Protein AF-A0A2V6JTS8-F1 (afdb_monomer)

Foldseek 3Di:
DPVVVVVVVVVVVLLVVLVVQLVVLVLLQVCLVVVPPPPPVPDPVVNVVCVDPVCQDVNHGVSVVSNVVSVD

Solvent-accessible surface area (backbone atoms only — not comparable to full-atom values): 4112 Å² total; per-residue (Å²): 131,65,70,63,58,57,54,51,52,53,52,53,53,50,50,52,52,26,53,52,46,26,51,52,17,46,53,50,34,52,36,70,71,70,69,52,86,68,84,50,87,86,45,72,64,54,50,58,54,61,71,32,75,86,34,33,60,95,82,41,48,53,32,51,57,44,26,52,64,39,72,108

Radius of gyration: 16.14 Å; Cα contacts (8 Å, |Δi|>4): 45; chains: 1; bounding box: 39×18×47 Å

Secondary structure (DSSP, 8-state):
--HHHHHHHHHHHHHHHHHHHHHHHHHHHHHHHH------TT-HHHHHHHTSGGGEETTEEHHHHHHHHHH-

Sequence (72 aa):
MTVSRFRTILYIVAAIVALAGLADATYLSVQAFTGETLSCGGSPDCFRVLGSSYAKVAGIPVALLGALAYFT

Mean predicted aligned error: 9.4 Å

pLDDT: mean 73.14, std 9.13, range [51.09, 90.56]

Structure (mmCIF, N/CA/C/O backbone):
data_AF-A0A2V6JTS8-F1
#
_entry.id   AF-A0A2V6JTS8-F1
#
loop_
_atom_site.group_PDB
_atom_site.id
_atom_site.type_symbol
_atom_site.label_atom_id
_atom_site.label_alt_id
_atom_site.label_comp_id
_atom_site.label_asym_id
_atom_site.label_entity_id
_atom_site.label_seq_id
_atom_site.pdbx_PDB_ins_code
_atom_site.Cartn_x
_atom_site.Cartn_y
_atom_site.Cartn_z
_atom_site.occupancy
_atom_site.B_iso_or_equiv
_atom_site.auth_seq_id
_atom_site.auth_comp_id
_atom_site.auth_asym_id
_atom_site.auth_atom_id
_atom_site.pdbx_PDB_model_num
ATOM 1 N N . MET A 1 1 ? 21.638 -4.928 -30.468 1.00 51.09 1 MET A N 1
ATOM 2 C CA . MET A 1 1 ? 21.388 -5.878 -29.353 1.00 51.09 1 MET A CA 1
ATOM 3 C C . MET A 1 1 ? 21.134 -5.199 -27.991 1.00 51.09 1 MET A C 1
ATOM 5 O O . MET A 1 1 ? 21.205 -5.857 -26.963 1.00 51.09 1 MET A O 1
ATOM 9 N N . THR A 1 2 ? 20.798 -3.906 -27.929 1.00 57.81 2 THR A N 1
ATOM 10 C CA . THR A 1 2 ? 20.603 -3.163 -26.661 1.00 57.81 2 THR A CA 1
ATOM 11 C C . THR A 1 2 ? 19.177 -3.245 -26.104 1.00 57.81 2 THR A C 1
ATOM 13 O O . THR A 1 2 ? 18.986 -3.216 -24.892 1.00 57.81 2 THR A O 1
ATOM 16 N N . VAL A 1 3 ? 18.181 -3.445 -26.973 1.00 61.06 3 VAL A N 1
ATOM 17 C CA . VAL A 1 3 ? 16.752 -3.485 -26.607 1.00 61.06 3 VAL A CA 1
ATOM 18 C C . VAL A 1 3 ? 16.423 -4.639 -25.645 1.00 61.06 3 VAL A C 1
ATOM 20 O O . VAL A 1 3 ? 15.601 -4.483 -24.746 1.00 61.06 3 VAL A O 1
ATOM 23 N N . SER A 1 4 ? 17.109 -5.783 -25.774 1.00 70.69 4 SER A N 1
ATOM 24 C CA . SER A 1 4 ? 16.825 -6.978 -24.965 1.00 70.69 4 SER A CA 1
ATOM 25 C C . SER A 1 4 ? 17.201 -6.815 -23.490 1.00 70.69 4 SER A C 1
ATOM 27 O O . SER A 1 4 ? 16.417 -7.203 -22.631 1.00 70.69 4 SER A O 1
ATOM 29 N N . ARG A 1 5 ? 18.374 -6.240 -23.172 1.00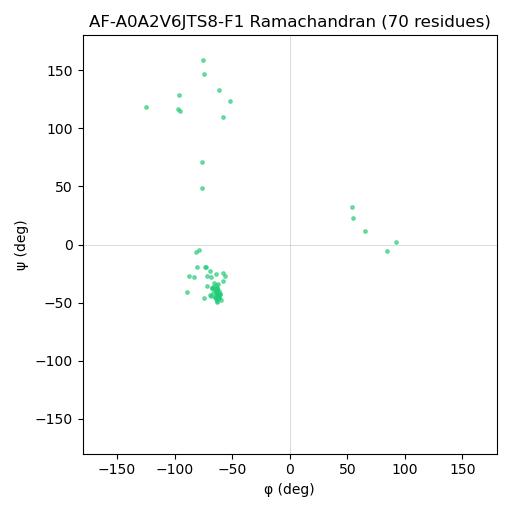 78.19 5 ARG A N 1
ATOM 30 C CA . ARG A 1 5 ? 18.823 -6.120 -21.770 1.00 78.19 5 ARG A CA 1
ATOM 31 C C . ARG A 1 5 ? 18.017 -5.086 -20.995 1.00 78.19 5 ARG A C 1
ATOM 33 O O . ARG A 1 5 ? 17.725 -5.307 -19.826 1.00 78.19 5 ARG A O 1
ATOM 40 N N . PHE A 1 6 ? 17.624 -3.996 -21.654 1.00 79.75 6 PHE A N 1
ATOM 41 C CA . PHE A 1 6 ? 16.779 -2.972 -21.043 1.00 79.75 6 PHE A CA 1
ATOM 42 C C . PHE A 1 6 ? 15.410 -3.540 -20.646 1.00 79.75 6 PHE A C 1
ATOM 44 O O . PHE A 1 6 ? 14.939 -3.313 -19.536 1.00 79.75 6 PHE A O 1
ATOM 51 N N . ARG A 1 7 ? 14.816 -4.375 -21.509 1.00 83.44 7 ARG A N 1
ATOM 52 C CA . ARG A 1 7 ? 13.542 -5.044 -21.219 1.00 83.44 7 ARG A CA 1
ATOM 53 C C . ARG A 1 7 ? 13.646 -6.001 -20.029 1.00 83.44 7 ARG A C 1
ATOM 55 O O . ARG A 1 7 ? 12.776 -5.991 -19.168 1.00 83.44 7 ARG A O 1
ATOM 62 N N . THR A 1 8 ? 14.719 -6.790 -19.950 1.00 84.81 8 THR A N 1
ATOM 63 C CA . THR A 1 8 ? 14.956 -7.706 -18.822 1.00 84.81 8 THR A CA 1
ATOM 64 C C . THR A 1 8 ? 15.104 -6.961 -17.498 1.00 84.81 8 THR A C 1
ATOM 66 O O . THR A 1 8 ? 14.522 -7.384 -16.506 1.00 84.81 8 THR A O 1
ATOM 69 N N . ILE A 1 9 ? 15.829 -5.838 -17.476 1.00 87.38 9 ILE A N 1
ATOM 70 C CA . ILE A 1 9 ? 15.990 -5.025 -16.261 1.00 87.38 9 ILE A CA 1
ATOM 71 C C . ILE A 1 9 ? 14.635 -4.489 -15.791 1.00 87.38 9 ILE A C 1
ATOM 73 O O . ILE A 1 9 ? 14.319 -4.611 -14.613 1.00 87.38 9 ILE A O 1
ATOM 77 N N . LEU A 1 10 ? 13.806 -3.968 -16.703 1.00 89.06 10 LEU A N 1
ATOM 78 C CA . LEU A 1 10 ? 12.465 -3.492 -16.353 1.00 89.06 10 LEU A CA 1
ATOM 79 C C . LEU A 1 10 ? 11.584 -4.604 -15.770 1.00 89.06 10 LEU A C 1
ATOM 81 O O . LEU A 1 10 ? 10.916 -4.375 -14.766 1.00 89.06 10 LEU A O 1
ATOM 85 N N . TYR A 1 11 ? 11.617 -5.810 -16.344 1.00 87.50 11 TYR A N 1
ATOM 86 C CA . TYR A 1 11 ? 10.862 -6.945 -15.804 1.00 87.50 11 TYR A CA 1
ATOM 87 C C . TYR A 1 11 ? 11.366 -7.396 -14.431 1.00 87.50 11 TYR A C 1
ATOM 89 O O . TYR A 1 11 ? 10.553 -7.712 -13.569 1.00 87.50 11 TYR A O 1
ATOM 97 N N . ILE A 1 12 ? 12.681 -7.391 -14.197 1.00 88.75 12 ILE A N 1
ATOM 98 C CA . ILE A 1 12 ? 13.250 -7.727 -12.883 1.00 88.75 12 ILE A CA 1
ATOM 99 C C . ILE A 1 12 ? 12.829 -6.691 -11.839 1.00 88.75 12 ILE A C 1
ATOM 101 O O . ILE A 1 12 ? 12.394 -7.062 -10.753 1.00 88.75 12 ILE A O 1
ATOM 105 N N . VAL A 1 13 ? 12.913 -5.400 -12.167 1.00 90.56 13 VAL A N 1
ATOM 106 C CA . VAL A 1 13 ? 12.490 -4.325 -11.258 1.00 90.56 13 VAL A CA 1
ATOM 107 C C . VAL A 1 13 ? 10.997 -4.440 -10.950 1.00 90.56 13 VAL A C 1
ATOM 109 O O . VAL A 1 13 ? 10.619 -4.391 -9.784 1.00 90.56 13 VAL A O 1
ATOM 112 N N . ALA A 1 14 ? 10.157 -4.665 -11.964 1.00 86.62 14 ALA A N 1
ATOM 113 C CA . ALA A 1 14 ? 8.724 -4.867 -11.771 1.00 86.62 14 ALA A CA 1
ATOM 114 C C . ALA A 1 14 ? 8.426 -6.085 -10.880 1.00 86.62 14 ALA A C 1
ATOM 116 O O . ALA A 1 14 ? 7.606 -5.982 -9.973 1.00 86.62 14 ALA A O 1
ATOM 117 N N . ALA A 1 15 ? 9.132 -7.204 -11.077 1.00 85.31 15 ALA A N 1
ATOM 118 C CA . ALA A 1 15 ? 8.973 -8.401 -10.254 1.00 85.31 15 ALA A CA 1
ATOM 119 C C . ALA A 1 15 ? 9.363 -8.159 -8.786 1.00 85.31 15 ALA A C 1
ATOM 121 O O . ALA A 1 15 ? 8.655 -8.594 -7.883 1.00 85.31 15 ALA A O 1
ATOM 122 N N . ILE A 1 16 ? 10.453 -7.429 -8.530 1.00 90.06 16 ILE A N 1
ATOM 123 C CA . ILE A 1 16 ? 10.879 -7.089 -7.163 1.00 90.06 16 ILE A CA 1
ATOM 124 C C . ILE A 1 16 ? 9.848 -6.180 -6.483 1.00 90.06 16 ILE A C 1
ATOM 126 O O . ILE A 1 16 ? 9.482 -6.424 -5.335 1.00 90.06 16 ILE A O 1
ATOM 130 N N . VAL A 1 17 ? 9.352 -5.158 -7.188 1.00 88.19 17 VAL A N 1
ATOM 131 C CA . VAL A 1 17 ? 8.326 -4.244 -6.659 1.00 88.19 17 VAL A CA 1
ATOM 132 C C . VAL A 1 17 ? 7.020 -4.988 -6.380 1.00 88.19 17 VAL A C 1
ATOM 134 O O . VAL A 1 17 ? 6.409 -4.761 -5.338 1.00 88.19 17 VAL A O 1
ATOM 137 N N . ALA A 1 18 ? 6.619 -5.907 -7.261 1.00 83.00 18 ALA A N 1
ATOM 138 C CA . ALA A 1 18 ? 5.430 -6.728 -7.065 1.00 83.00 18 ALA A CA 1
ATOM 139 C C . ALA A 1 18 ? 5.555 -7.637 -5.835 1.00 83.00 18 ALA A C 1
ATOM 141 O O . ALA A 1 18 ? 4.648 -7.677 -5.009 1.00 83.00 18 ALA A O 1
ATOM 142 N N . LEU A 1 19 ? 6.701 -8.301 -5.652 1.00 85.19 19 LEU A N 1
ATOM 143 C CA . LEU A 1 19 ? 6.953 -9.136 -4.473 1.00 85.19 19 LEU A CA 1
ATOM 144 C C . LEU A 1 19 ? 6.963 -8.323 -3.172 1.00 85.19 19 LEU A C 1
ATOM 146 O O . LEU A 1 19 ? 6.405 -8.771 -2.172 1.00 85.19 19 LEU A O 1
ATOM 150 N N . ALA A 1 20 ? 7.559 -7.127 -3.184 1.00 87.19 20 ALA A N 1
ATOM 151 C CA . ALA A 1 20 ? 7.550 -6.232 -2.030 1.00 87.19 20 ALA A CA 1
ATOM 152 C C . ALA A 1 20 ? 6.124 -5.774 -1.682 1.00 87.19 20 ALA A C 1
ATOM 154 O O . ALA A 1 20 ? 5.710 -5.879 -0.530 1.00 87.19 20 ALA A O 1
ATOM 155 N N . GLY A 1 21 ? 5.349 -5.344 -2.683 1.00 81.31 21 GLY A N 1
ATOM 156 C CA . GLY A 1 21 ? 3.951 -4.946 -2.503 1.00 81.31 21 GLY A CA 1
ATOM 157 C C . GLY A 1 21 ? 3.059 -6.093 -2.027 1.00 81.31 21 GLY A C 1
ATOM 158 O O . GLY A 1 21 ? 2.204 -5.896 -1.166 1.00 81.31 21 GLY A O 1
ATOM 159 N N . LEU A 1 22 ? 3.295 -7.311 -2.519 1.00 81.56 22 LEU A N 1
ATOM 160 C CA . LEU A 1 22 ? 2.572 -8.506 -2.094 1.00 81.56 22 LEU A CA 1
ATOM 161 C C . LEU A 1 22 ? 2.868 -8.868 -0.636 1.00 81.56 22 LEU A C 1
ATOM 163 O O . LEU A 1 22 ? 1.945 -9.212 0.105 1.00 81.56 22 LEU A O 1
ATOM 167 N N . ALA A 1 23 ? 4.128 -8.771 -0.207 1.00 82.62 23 ALA A N 1
ATOM 168 C CA . ALA A 1 23 ? 4.511 -9.008 1.182 1.00 82.62 23 ALA A CA 1
ATOM 169 C C . ALA A 1 23 ? 3.842 -8.000 2.130 1.00 82.62 23 ALA A C 1
ATOM 171 O O . ALA A 1 23 ? 3.259 -8.405 3.136 1.00 82.62 23 ALA A O 1
ATOM 172 N N . ASP A 1 24 ? 3.855 -6.714 1.772 1.00 79.69 24 ASP A N 1
ATOM 173 C CA . ASP A 1 24 ? 3.240 -5.637 2.557 1.00 79.69 24 ASP A CA 1
ATOM 174 C C . ASP A 1 24 ? 1.717 -5.819 2.659 1.00 79.69 24 ASP A C 1
ATOM 176 O O . ASP A 1 24 ? 1.139 -5.875 3.747 1.00 79.69 24 ASP A O 1
ATOM 180 N N . ALA A 1 25 ? 1.064 -6.055 1.519 1.00 77.62 25 ALA A N 1
ATOM 181 C CA . ALA A 1 25 ? -0.372 -6.290 1.443 1.00 77.62 25 ALA A CA 1
ATOM 182 C C . ALA A 1 25 ? -0.809 -7.537 2.228 1.00 77.62 25 ALA A C 1
ATOM 184 O O . ALA A 1 25 ? -1.832 -7.517 2.918 1.00 77.62 25 ALA A O 1
ATOM 185 N N . THR A 1 26 ? -0.026 -8.618 2.180 1.00 79.44 26 THR A N 1
ATOM 186 C CA . THR A 1 26 ? -0.301 -9.839 2.954 1.00 79.44 26 THR A CA 1
ATOM 187 C C . THR A 1 26 ? -0.119 -9.590 4.451 1.00 79.44 26 THR A C 1
ATOM 189 O O . THR A 1 26 ? -0.983 -9.968 5.242 1.00 79.44 26 THR A O 1
ATOM 192 N N . TYR A 1 27 ? 0.952 -8.901 4.851 1.00 76.00 27 TYR A N 1
ATOM 193 C CA . TYR A 1 27 ? 1.229 -8.557 6.247 1.00 76.00 27 TYR A CA 1
ATOM 194 C C . TYR A 1 27 ? 0.125 -7.677 6.850 1.00 76.00 27 TYR A C 1
ATOM 196 O O . TYR A 1 27 ? -0.382 -7.962 7.939 1.00 76.00 27 TYR A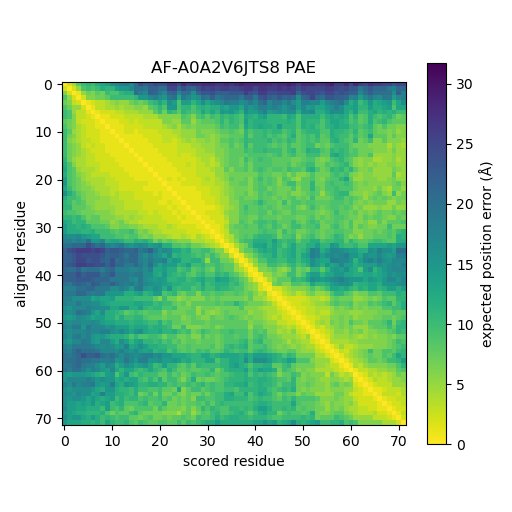 O 1
A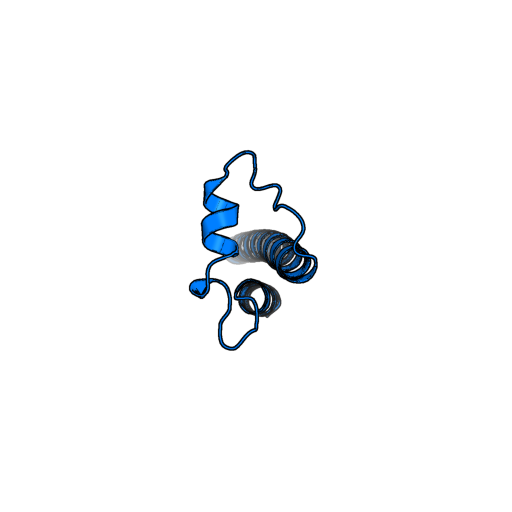TOM 204 N N . LEU A 1 28 ? -0.305 -6.644 6.122 1.00 72.38 28 LEU A N 1
ATOM 205 C CA . LEU A 1 28 ? -1.425 -5.779 6.505 1.00 72.38 28 LEU A CA 1
ATOM 206 C C . LEU A 1 28 ? -2.746 -6.555 6.569 1.00 72.38 28 LEU A C 1
ATOM 208 O O . LEU A 1 28 ? -3.541 -6.331 7.479 1.00 72.38 28 LEU A O 1
ATOM 212 N N . SER A 1 29 ? -2.973 -7.492 5.642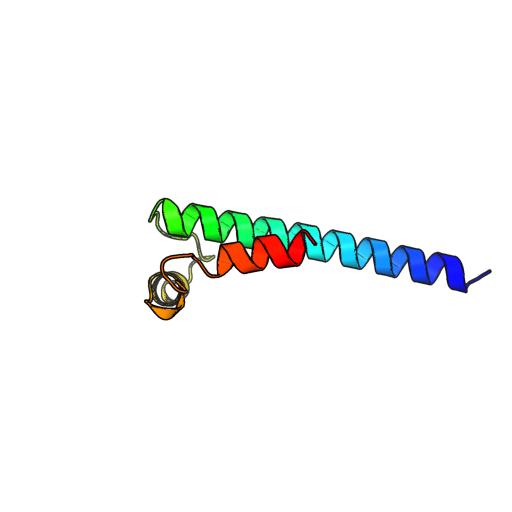 1.00 72.44 29 SER A N 1
ATOM 213 C CA . SER A 1 29 ? -4.173 -8.338 5.638 1.00 72.44 29 SER A CA 1
ATOM 214 C C . SER A 1 29 ? -4.246 -9.217 6.883 1.00 72.44 29 SER A C 1
ATOM 216 O O . SER A 1 29 ? -5.273 -9.226 7.555 1.00 72.44 29 SER A O 1
ATOM 218 N N . VAL A 1 30 ? -3.157 -9.915 7.223 1.00 73.25 30 VAL A N 1
ATOM 219 C CA . VAL A 1 30 ? -3.100 -10.779 8.413 1.00 73.25 30 VAL A CA 1
ATOM 220 C C . VAL A 1 30 ? -3.349 -9.964 9.679 1.00 73.25 30 VAL A C 1
ATOM 222 O O . VAL A 1 30 ? -4.214 -10.337 10.464 1.00 73.25 30 VAL A O 1
ATOM 225 N N . GLN A 1 31 ? -2.684 -8.817 9.838 1.00 71.31 31 GLN A N 1
ATOM 226 C CA . GLN A 1 31 ? -2.878 -7.951 11.009 1.00 71.31 31 GLN A CA 1
ATOM 227 C C . GLN A 1 31 ? -4.294 -7.368 11.096 1.00 71.31 31 GLN A C 1
ATOM 229 O O . GLN A 1 31 ? -4.847 -7.253 12.189 1.00 71.31 31 GLN A O 1
ATOM 234 N N . ALA A 1 32 ? -4.929 -7.059 9.960 1.00 70.56 32 ALA A N 1
ATOM 235 C CA . ALA A 1 32 ? -6.326 -6.626 9.938 1.00 70.56 32 ALA A CA 1
ATOM 236 C C . ALA A 1 32 ? -7.303 -7.718 10.422 1.00 70.56 32 ALA A C 1
ATOM 238 O O . ALA A 1 32 ? -8.396 -7.383 10.891 1.00 70.56 32 ALA A O 1
ATOM 239 N N . PHE A 1 33 ? -6.925 -9.000 10.311 1.00 68.38 33 PHE A N 1
ATOM 240 C CA . PHE A 1 33 ? -7.694 -10.141 10.816 1.00 68.38 33 PHE A CA 1
ATOM 241 C C . PHE A 1 33 ? -7.359 -10.510 12.264 1.00 68.38 33 PHE A C 1
ATOM 243 O O . PHE A 1 33 ? -8.280 -10.810 13.020 1.00 68.38 33 PHE A O 1
ATOM 250 N N . THR A 1 34 ? -6.087 -10.487 12.672 1.00 69.38 34 THR A N 1
ATOM 251 C CA . THR A 1 34 ? -5.695 -10.803 14.058 1.00 69.38 34 THR A CA 1
ATOM 252 C C . THR A 1 34 ? -6.043 -9.694 15.045 1.00 69.38 34 THR A C 1
ATOM 254 O O . THR A 1 34 ? -6.123 -9.964 16.239 1.00 69.38 34 THR A O 1
ATOM 257 N N . GLY A 1 35 ? -6.279 -8.459 14.582 1.00 60.22 35 GLY A N 1
ATOM 258 C CA . GLY A 1 35 ? -6.589 -7.327 15.464 1.00 60.22 35 GLY A CA 1
ATOM 259 C C . GLY A 1 35 ? -5.427 -6.946 16.387 1.00 60.22 35 GLY A C 1
ATOM 260 O O . GLY A 1 35 ? -5.608 -6.173 17.326 1.00 60.22 35 GLY A O 1
ATOM 261 N N . GLU A 1 36 ? -4.243 -7.500 16.125 1.00 56.72 36 GLU A N 1
ATOM 262 C CA . GLU A 1 36 ? -3.024 -7.232 16.870 1.00 56.72 36 GLU A CA 1
ATOM 263 C C . GLU A 1 36 ? -2.493 -5.846 16.486 1.00 56.72 36 GLU A C 1
ATOM 265 O O . GLU A 1 36 ? -2.684 -5.371 15.362 1.00 56.72 36 GLU A O 1
ATOM 270 N N . THR A 1 37 ? -1.878 -5.149 17.442 1.00 55.12 37 THR A N 1
ATOM 271 C CA . THR A 1 37 ? -1.361 -3.793 17.240 1.00 55.12 37 THR A CA 1
ATOM 272 C C . THR A 1 37 ? -0.357 -3.793 16.099 1.00 55.12 37 THR A C 1
ATOM 274 O O . THR A 1 37 ? 0.742 -4.328 16.239 1.00 55.12 37 THR A O 1
ATOM 277 N N . LEU A 1 38 ? -0.747 -3.183 14.979 1.00 60.81 38 LEU A N 1
ATOM 278 C CA . LEU A 1 38 ? 0.110 -3.020 13.816 1.00 60.81 38 LEU A CA 1
ATOM 279 C C . LEU A 1 38 ? 1.433 -2.394 14.256 1.00 60.81 38 LEU A C 1
ATOM 281 O O . LEU A 1 38 ? 1.448 -1.294 14.817 1.00 60.81 38 LEU A O 1
ATOM 285 N N . SER A 1 39 ? 2.546 -3.066 13.970 1.00 57.38 39 SER A N 1
ATOM 286 C CA . SER A 1 39 ? 3.871 -2.473 14.151 1.00 57.38 39 SER A CA 1
ATOM 287 C C . SER A 1 39 ? 4.118 -1.493 13.000 1.00 57.38 39 SER A C 1
ATOM 289 O O . SER A 1 39 ? 4.877 -1.760 12.072 1.00 57.38 39 SER A O 1
ATOM 291 N N . CYS A 1 40 ? 3.403 -0.364 13.009 1.00 64.56 40 CYS A N 1
ATOM 292 C CA . CYS A 1 40 ? 3.473 0.687 11.991 1.00 64.56 40 CYS A CA 1
ATOM 293 C C . CYS A 1 40 ? 4.734 1.552 12.151 1.00 64.56 40 CYS A C 1
ATOM 295 O O . CYS A 1 40 ? 4.644 2.777 12.234 1.00 64.56 40 CYS A O 1
ATOM 297 N N . GLY A 1 41 ? 5.906 0.927 12.298 1.00 61.94 41 GLY A N 1
ATOM 298 C CA . GLY A 1 41 ? 7.191 1.630 12.399 1.00 61.94 41 GLY A CA 1
ATOM 299 C C . GLY A 1 41 ? 7.269 2.686 13.514 1.00 61.94 41 GLY A C 1
ATOM 300 O O . GLY A 1 41 ? 8.069 3.608 13.412 1.00 61.94 41 GLY A O 1
ATOM 301 N N . GLY A 1 42 ? 6.432 2.582 14.555 1.00 62.03 42 GLY A N 1
ATOM 302 C CA . GLY A 1 42 ? 6.360 3.545 15.661 1.00 62.03 42 GLY A CA 1
ATOM 303 C C . GLY A 1 42 ? 5.336 4.679 15.505 1.00 62.03 42 GLY A C 1
ATOM 304 O O . GLY A 1 42 ? 5.246 5.521 16.396 1.00 62.03 42 GLY A O 1
ATOM 305 N N . SER A 1 43 ? 4.541 4.719 14.428 1.00 64.12 43 SER A N 1
ATOM 306 C CA . SER A 1 43 ? 3.498 5.739 14.233 1.00 64.12 43 SER A CA 1
ATOM 307 C C . SER A 1 43 ? 2.114 5.258 14.710 1.00 64.12 43 SER A C 1
ATOM 309 O O . SER A 1 43 ? 1.544 4.348 14.100 1.00 64.12 43 SER A O 1
ATOM 311 N N . PRO A 1 44 ? 1.515 5.876 15.747 1.00 66.81 44 PRO A N 1
ATOM 312 C CA . PRO A 1 44 ? 0.202 5.477 16.268 1.00 66.81 44 PRO A CA 1
ATOM 313 C C . PRO A 1 44 ? -0.959 5.795 15.308 1.00 66.81 44 PRO A C 1
ATOM 315 O O . PRO A 1 44 ? -2.002 5.140 15.351 1.00 66.81 44 PRO A O 1
ATOM 318 N N . ASP A 1 45 ? -0.787 6.758 14.400 1.00 71.38 45 ASP A N 1
ATOM 319 C CA . ASP A 1 45 ? -1.828 7.178 13.452 1.00 71.38 45 ASP A CA 1
ATOM 320 C C . ASP A 1 45 ? -2.159 6.116 12.401 1.00 71.38 45 ASP A C 1
ATOM 322 O O . ASP A 1 45 ? -3.295 6.018 11.941 1.00 71.38 45 ASP A O 1
ATOM 326 N N . CYS A 1 46 ? -1.195 5.264 12.060 1.00 71.00 46 CYS A N 1
ATOM 327 C CA . CYS A 1 46 ? -1.399 4.174 11.112 1.00 71.00 46 CYS A CA 1
ATOM 328 C C . CYS A 1 46 ? -2.416 3.151 11.639 1.00 71.00 46 CYS A C 1
ATOM 330 O O . CYS A 1 46 ? -3.304 2.734 10.895 1.00 71.00 46 CYS A O 1
ATOM 332 N N . PHE A 1 47 ? -2.389 2.848 12.942 1.00 68.75 47 PHE A N 1
ATOM 333 C CA . PHE A 1 47 ? -3.413 2.013 13.576 1.00 68.75 47 PHE A CA 1
ATOM 334 C C . PHE A 1 47 ? -4.799 2.667 13.513 1.00 68.75 47 PHE A C 1
ATOM 336 O O . PHE A 1 47 ? -5.800 1.999 13.265 1.00 68.75 47 PHE A O 1
ATOM 343 N N . ARG A 1 48 ? -4.867 3.994 13.671 1.00 71.94 48 ARG A N 1
ATOM 344 C CA . ARG A 1 48 ? -6.124 4.750 13.591 1.00 71.94 48 ARG A CA 1
ATOM 345 C C . ARG A 1 48 ? -6.721 4.746 12.183 1.00 71.94 48 ARG A C 1
ATOM 347 O O . ARG A 1 48 ? -7.940 4.668 12.047 1.00 71.94 48 ARG A O 1
ATOM 354 N N . VAL A 1 49 ? -5.886 4.798 11.146 1.00 75.50 49 VAL A N 1
ATOM 355 C CA . VAL A 1 49 ? -6.328 4.725 9.744 1.00 75.50 49 VAL A CA 1
ATOM 356 C C . VAL A 1 49 ? -6.737 3.298 9.372 1.00 75.50 49 VAL A C 1
ATOM 358 O O . VAL A 1 49 ? -7.826 3.114 8.825 1.00 75.50 49 VAL A O 1
ATOM 361 N N . LEU A 1 50 ? -5.935 2.285 9.722 1.00 71.69 50 LEU A N 1
ATOM 362 C CA . LEU A 1 50 ? -6.235 0.882 9.403 1.00 71.69 50 LEU A CA 1
ATOM 363 C C . LEU A 1 50 ? -7.394 0.294 10.223 1.00 71.69 50 LEU A C 1
ATOM 365 O O . LEU A 1 50 ? -8.074 -0.617 9.763 1.00 71.69 50 LEU A O 1
ATOM 369 N N . GLY A 1 51 ? -7.633 0.804 11.431 1.00 70.56 51 GLY A N 1
ATOM 370 C CA . GLY A 1 51 ? -8.787 0.443 12.257 1.00 70.56 51 GLY A CA 1
ATOM 371 C C . GLY A 1 51 ? -10.073 1.187 11.883 1.00 70.56 51 GLY A C 1
ATOM 372 O O . GLY A 1 51 ? -11.130 0.902 12.445 1.00 70.56 51 GLY A O 1
ATOM 373 N N . SER A 1 52 ? -10.008 2.154 10.961 1.00 73.31 52 SER A N 1
ATOM 374 C CA . SER A 1 52 ? -11.178 2.926 10.544 1.00 73.31 52 SER A CA 1
ATOM 375 C C . SER A 1 52 ? -12.106 2.121 9.628 1.00 73.31 52 SER A C 1
ATOM 377 O O . SER A 1 52 ? -11.689 1.184 8.948 1.00 73.31 52 SER A O 1
ATOM 379 N N . SER A 1 53 ? -13.375 2.534 9.546 1.00 69.5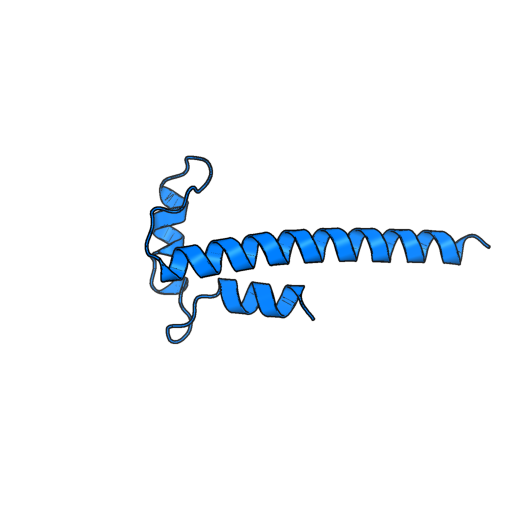6 53 SER A N 1
ATOM 380 C CA . SER A 1 53 ? -14.363 1.933 8.632 1.00 69.56 53 SER A CA 1
ATOM 381 C C . SER A 1 53 ? -13.910 1.961 7.161 1.00 69.56 53 SER A C 1
ATOM 383 O O . SER A 1 53 ? -14.255 1.076 6.387 1.00 69.56 53 SER A O 1
ATOM 385 N N . TYR A 1 54 ? -13.070 2.929 6.777 1.00 71.62 54 TYR A N 1
ATOM 386 C CA . TYR A 1 54 ? -12.551 3.066 5.412 1.00 71.62 54 TYR A CA 1
ATOM 387 C C . TYR A 1 54 ? -11.509 2.006 5.038 1.00 71.62 54 TYR A C 1
ATOM 389 O O . TYR A 1 54 ? -11.279 1.762 3.856 1.00 71.62 54 TYR A O 1
ATOM 397 N N . ALA A 1 55 ? -10.889 1.351 6.021 1.00 68.81 55 ALA A N 1
ATOM 398 C CA . ALA A 1 55 ? -9.921 0.283 5.780 1.00 68.81 55 ALA A CA 1
ATOM 399 C C . ALA A 1 55 ? -10.583 -1.060 5.426 1.00 68.81 55 ALA A C 1
ATOM 401 O O . ALA A 1 55 ? -9.890 -2.030 5.102 1.00 68.81 55 ALA A O 1
ATOM 402 N N . LYS A 1 56 ? -11.920 -1.130 5.468 1.00 70.81 56 LYS A N 1
ATOM 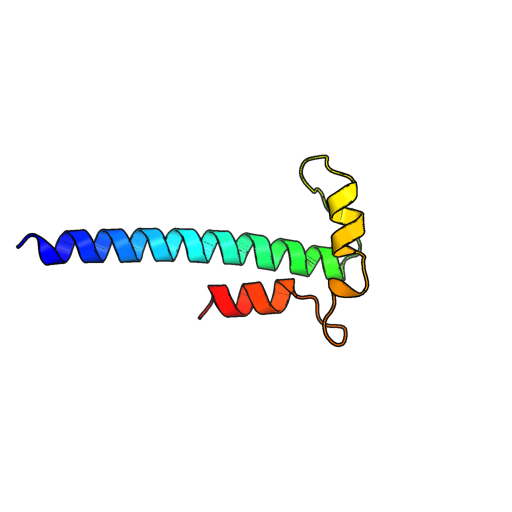403 C CA . LYS A 1 56 ? -12.700 -2.307 5.089 1.00 70.81 56 LYS A CA 1
ATOM 404 C C . LYS A 1 56 ? -13.724 -1.923 4.031 1.00 70.81 56 LYS A C 1
ATOM 406 O O . LYS A 1 56 ? -14.637 -1.147 4.284 1.00 70.81 56 LYS A O 1
ATOM 411 N N . VAL A 1 57 ? -13.621 -2.520 2.852 1.00 73.56 57 VAL A N 1
ATOM 412 C CA . VAL A 1 57 ? -14.647 -2.400 1.815 1.00 73.56 57 VAL A CA 1
ATOM 413 C C . VAL A 1 57 ? -15.533 -3.635 1.913 1.00 73.56 57 VAL A C 1
ATOM 415 O O . VAL A 1 57 ? -15.057 -4.755 1.759 1.00 73.56 57 VAL A O 1
ATOM 418 N N . ALA A 1 58 ? -16.815 -3.440 2.235 1.00 70.69 58 ALA A N 1
ATOM 419 C CA . ALA A 1 58 ? -17.788 -4.526 2.425 1.00 70.69 58 ALA A CA 1
ATOM 420 C C . ALA A 1 58 ? -17.354 -5.605 3.450 1.00 70.69 58 ALA A C 1
ATOM 422 O O . ALA A 1 58 ? -17.679 -6.779 3.307 1.00 70.69 58 ALA A O 1
ATOM 423 N N . GLY A 1 59 ? -16.600 -5.212 4.486 1.00 64.69 59 GLY A N 1
ATOM 424 C CA . GLY A 1 59 ? -16.057 -6.132 5.495 1.00 64.69 59 GLY A CA 1
ATOM 425 C C . GLY A 1 59 ? -14.732 -6.802 5.107 1.00 64.69 59 GLY A C 1
ATOM 426 O O . GLY A 1 59 ? -14.118 -7.446 5.956 1.00 64.69 59 GLY A O 1
ATOM 427 N N . ILE A 1 60 ? -14.252 -6.599 3.875 1.00 67.44 60 ILE 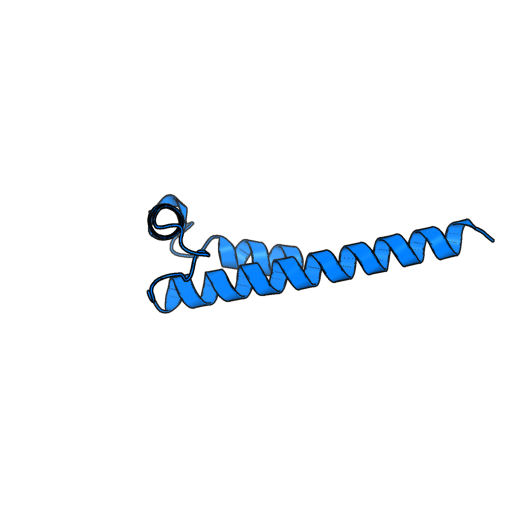A N 1
ATOM 428 C CA . ILE A 1 60 ? -12.976 -7.121 3.377 1.00 67.44 60 ILE A CA 1
ATOM 429 C C . ILE A 1 60 ? -11.896 -6.038 3.528 1.00 67.44 60 ILE A C 1
ATOM 431 O O . ILE A 1 60 ? -12.103 -4.907 3.077 1.00 67.44 60 ILE A O 1
ATOM 435 N N . PRO A 1 61 ? -10.740 -6.338 4.145 1.00 71.56 61 PRO A N 1
ATOM 436 C CA . PRO A 1 61 ? -9.648 -5.379 4.223 1.00 71.56 61 PRO A CA 1
ATOM 437 C C . PRO A 1 61 ? -9.146 -5.011 2.820 1.00 71.56 61 PRO A C 1
ATOM 439 O O . PRO A 1 61 ? -8.868 -5.892 2.008 1.00 71.56 61 PRO A O 1
ATOM 442 N N . VAL A 1 62 ? -8.962 -3.714 2.544 1.00 73.88 62 VAL A N 1
ATOM 443 C CA . VAL A 1 62 ? -8.413 -3.225 1.254 1.00 73.88 62 VAL A CA 1
ATOM 444 C C . VAL A 1 62 ? -7.029 -3.802 0.940 1.00 73.88 62 VAL A C 1
ATOM 446 O O . VAL A 1 62 ? -6.668 -3.939 -0.226 1.00 73.88 62 VAL A O 1
ATOM 449 N N . ALA A 1 63 ? -6.280 -4.208 1.968 1.00 70.38 63 ALA A N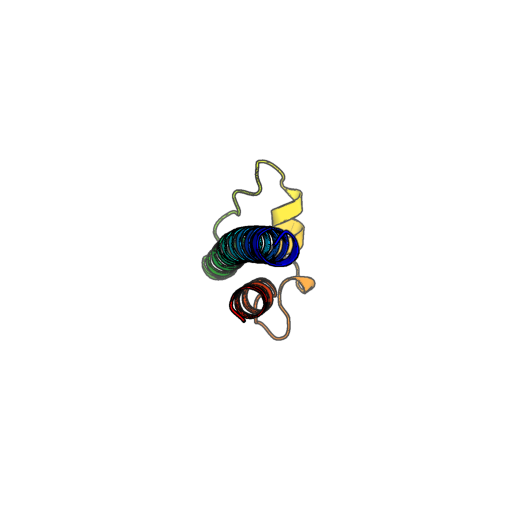 1
ATOM 450 C CA . ALA A 1 63 ? -5.002 -4.896 1.823 1.00 70.38 63 ALA A CA 1
ATOM 451 C C . ALA A 1 63 ? -5.120 -6.206 1.017 1.00 70.38 63 ALA A C 1
ATOM 453 O O . ALA A 1 63 ? -4.213 -6.540 0.258 1.00 70.38 63 ALA A O 1
ATOM 454 N N . LEU A 1 64 ? -6.262 -6.900 1.084 1.00 67.88 64 LEU A N 1
ATOM 455 C CA . LEU A 1 64 ? -6.495 -8.122 0.312 1.00 67.88 64 LEU A CA 1
ATOM 456 C C . LEU A 1 64 ? -6.588 -7.830 -1.194 1.00 67.88 64 LEU A C 1
ATOM 458 O O . LEU A 1 64 ? -6.085 -8.593 -2.015 1.00 67.88 64 LEU A O 1
ATOM 462 N N . LEU A 1 65 ? -7.198 -6.696 -1.557 1.00 71.19 65 LEU A N 1
ATOM 463 C CA . LEU A 1 65 ? -7.269 -6.235 -2.945 1.00 71.19 65 LEU A CA 1
ATOM 464 C C . LEU A 1 65 ? -5.884 -5.844 -3.467 1.00 71.19 65 LEU A C 1
ATOM 466 O O . LEU A 1 65 ? -5.558 -6.151 -4.610 1.00 71.19 65 LEU A O 1
ATOM 470 N N . GLY A 1 66 ? -5.054 -5.229 -2.619 1.00 71.00 66 GLY A N 1
ATOM 471 C CA . GLY A 1 66 ? -3.653 -4.949 -2.936 1.00 71.00 66 GLY A CA 1
ATOM 472 C C . GLY A 1 66 ? -2.850 -6.226 -3.193 1.00 71.00 66 GLY A C 1
ATOM 473 O O . GLY A 1 66 ? -2.115 -6.295 -4.172 1.00 71.00 66 GLY A O 1
ATOM 474 N N . ALA A 1 67 ? -3.039 -7.265 -2.374 1.00 72.19 67 ALA A N 1
ATOM 475 C CA . ALA A 1 67 ? -2.356 -8.545 -2.556 1.00 72.19 67 ALA A CA 1
ATOM 476 C C . ALA A 1 67 ? -2.744 -9.211 -3.885 1.00 72.19 67 ALA A C 1
ATOM 478 O O . ALA A 1 67 ? -1.870 -9.700 -4.596 1.00 72.19 67 ALA A O 1
ATOM 479 N N . LEU A 1 68 ? -4.031 -9.172 -4.252 1.00 71.69 68 LEU A N 1
ATOM 480 C CA . LEU A 1 68 ? -4.492 -9.650 -5.557 1.00 71.69 68 LEU A CA 1
ATOM 481 C C . LEU A 1 68 ? -3.880 -8.838 -6.704 1.00 71.69 68 LEU A C 1
ATOM 483 O O . LEU A 1 68 ? -3.379 -9.431 -7.651 1.00 71.69 68 LEU A O 1
ATOM 487 N N . ALA A 1 69 ? -3.861 -7.508 -6.599 1.00 74.06 69 ALA A N 1
ATOM 488 C CA . ALA A 1 69 ? -3.315 -6.635 -7.638 1.00 74.06 69 ALA A CA 1
ATOM 489 C C . ALA A 1 69 ? -1.799 -6.798 -7.843 1.00 74.06 69 ALA A C 1
ATOM 491 O O . ALA A 1 69 ? -1.326 -6.649 -8.962 1.00 74.06 69 ALA A O 1
ATOM 492 N N . TYR A 1 70 ? -1.033 -7.098 -6.789 1.00 73.75 70 TYR A N 1
ATOM 493 C CA . TYR A 1 70 ? 0.403 -7.377 -6.911 1.00 73.75 70 TYR A CA 1
ATOM 494 C C . TYR A 1 70 ? 0.713 -8.808 -7.364 1.00 73.75 70 TYR A C 1
ATOM 496 O O . TYR A 1 70 ? 1.823 -9.071 -7.823 1.00 73.75 70 TYR A O 1
ATOM 504 N N . PHE A 1 71 ? -0.235 -9.736 -7.213 1.00 71.62 71 PHE A N 1
ATOM 505 C CA . PHE A 1 71 ? -0.065 -11.126 -7.632 1.00 71.62 71 PHE A CA 1
ATOM 506 C C . PHE A 1 71 ? -0.358 -11.346 -9.124 1.00 71.62 71 PHE A C 1
ATOM 508 O O . PHE A 1 71 ? 0.191 -12.279 -9.711 1.00 71.62 71 PHE A O 1
ATOM 515 N N . THR A 1 72 ? -1.224 -10.520 -9.722 1.00 63.94 72 THR A N 1
ATOM 516 C CA . THR A 1 72 ? -1.627 -10.594 -11.140 1.00 63.94 72 THR A CA 1
ATOM 517 C C . THR A 1 72 ? -0.798 -9.685 -12.032 1.00 63.94 72 THR A C 1
ATOM 519 O O . THR A 1 72 ? -0.364 -10.156 -13.106 1.00 63.94 7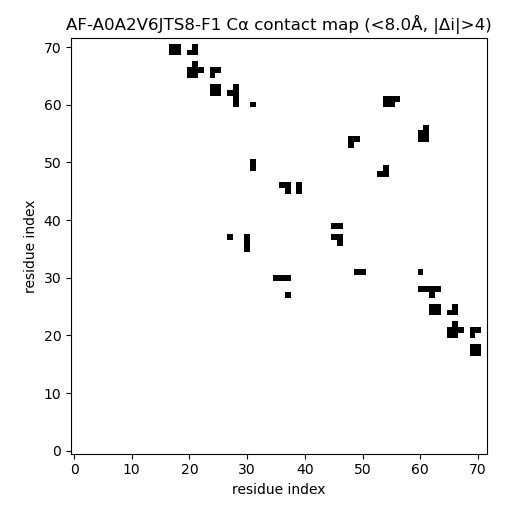2 THR A O 1
#